Protein AF-A0A1H3TF45-F1 (afdb_monomer_lite)

Radius of gyration: 16.7 Å; chains: 1; bounding box: 34×28×56 Å

Foldseek 3Di:
DQCPVAVDPVLVVLVVLLVLLVVLLVVCLVPQPPLDDDLLVSLLSSLCVCLDPVNLVVLVSVVVNLVCCVVCVVSPVPNVCSVCVVLVSVCVSCVVLAPDPPRSPVSVVSVVLSNVLSVVCSVPVCPVVSSVSSVVVSVVSVD

Secondary structure (DSSP, 8-state):
--SSS-SSHHHHHHHHHHHHHHHHHHHHHHHSPPS-S-HHHHHHHHHHHHTSGGGHHHHHHHHHHHHHHHH-GGG-TTHHHHHHHHHHHHHHHTTTTSSSTT--HHHHHHHHHHHHHHHHHHHH--HHHHHHHHHHHHHHTT-

pLDDT: mean 76.65, std 12.98, range [46.94, 98.12]

InterPro domains:
  IPR036271 Tetracyclin repressor-like, C-terminal domain superfamily [SSF48498] (37-142)

Organism: NCBI:txid418495

Structure (mmCIF, N/CA/C/O backbone):
data_AF-A0A1H3TF45-F1
#
_entry.id   AF-A0A1H3TF45-F1
#
loop_
_atom_site.group_PDB
_atom_site.id
_atom_site.type_symbol
_atom_site.label_atom_id
_atom_site.label_alt_id
_atom_site.label_comp_id
_atom_site.label_asym_id
_atom_site.label_entity_id
_atom_site.label_seq_id
_atom_site.pdbx_PDB_ins_code
_atom_site.Cartn_x
_atom_site.Cartn_y
_atom_site.Cartn_z
_atom_site.occupancy
_atom_site.B_iso_or_equiv
_atom_site.auth_seq_id
_atom_site.auth_comp_id
_atom_site.auth_asym_id
_atom_site.auth_atom_id
_atom_site.pdbx_PDB_model_num
ATOM 1 N N . MET A 1 1 ? -1.614 -10.254 33.922 1.00 46.94 1 MET A N 1
ATOM 2 C CA . MET A 1 1 ? -1.598 -8.971 34.653 1.00 46.94 1 MET A CA 1
ATOM 3 C C . MET A 1 1 ? -1.108 -7.908 33.675 1.00 46.94 1 MET A C 1
ATOM 5 O O . MET A 1 1 ? 0.085 -7.729 33.549 1.00 46.94 1 MET A O 1
ATOM 9 N N . LEU A 1 2 ? -2.017 -7.331 32.879 1.00 51.03 2 LEU A N 1
ATOM 10 C CA . LEU A 1 2 ? -1.708 -6.429 31.745 1.00 51.03 2 LEU A CA 1
ATOM 11 C C . LEU A 1 2 ? -1.768 -4.933 32.117 1.00 51.03 2 LEU A C 1
ATOM 13 O O . LEU A 1 2 ? -1.558 -4.084 31.265 1.00 51.03 2 LEU A O 1
ATOM 17 N N . LEU A 1 3 ? -2.078 -4.627 33.382 1.00 48.75 3 LEU A N 1
ATOM 18 C CA . LEU A 1 3 ? -2.285 -3.270 33.904 1.00 48.75 3 LEU A CA 1
ATOM 19 C C . LEU A 1 3 ? -1.058 -2.685 34.625 1.00 48.75 3 LEU A C 1
ATOM 21 O O . LEU A 1 3 ? -1.137 -1.560 35.097 1.00 48.75 3 LEU A O 1
ATOM 25 N N . TYR A 1 4 ? 0.042 -3.436 34.770 1.00 53.88 4 TYR A N 1
ATOM 26 C CA . TYR A 1 4 ? 1.236 -2.923 35.462 1.00 53.88 4 TYR A CA 1
ATOM 27 C C . TYR A 1 4 ? 2.211 -2.211 34.509 1.00 53.88 4 TYR A C 1
ATOM 29 O O . TYR A 1 4 ? 2.889 -1.283 34.931 1.00 53.88 4 TYR A O 1
ATOM 37 N N . ASP A 1 5 ? 2.222 -2.594 33.225 1.00 58.12 5 ASP A N 1
ATOM 38 C CA . ASP A 1 5 ? 3.085 -1.992 32.193 1.00 58.12 5 ASP A CA 1
ATOM 39 C C . ASP A 1 5 ? 2.353 -0.973 31.297 1.00 58.12 5 ASP A C 1
ATOM 41 O O . ASP A 1 5 ? 2.996 -0.202 30.591 1.00 58.12 5 ASP A O 1
ATOM 45 N N . PHE A 1 6 ? 1.014 -0.952 31.324 1.00 56.28 6 PHE A N 1
ATOM 46 C CA . PHE A 1 6 ? 0.183 -0.052 30.518 1.00 56.28 6 PHE A CA 1
ATOM 47 C C . PHE A 1 6 ? -0.840 0.645 31.419 1.00 56.28 6 PHE A C 1
ATOM 49 O O . PHE A 1 6 ? -1.687 -0.006 32.034 1.00 56.28 6 PHE A O 1
ATOM 56 N N . GLY A 1 7 ? -0.764 1.971 31.487 1.00 61.19 7 GLY A N 1
ATOM 57 C CA . GLY A 1 7 ? -1.651 2.846 32.250 1.00 61.19 7 GLY A CA 1
ATOM 58 C C . GLY A 1 7 ? -3.078 2.919 31.698 1.00 61.19 7 GLY A C 1
ATOM 59 O O . GLY A 1 7 ? -3.975 3.397 32.393 1.00 61.19 7 GLY A O 1
ATOM 60 N N . SER A 1 8 ? -3.335 2.404 30.486 1.00 70.62 8 SER A N 1
ATOM 61 C CA . SER A 1 8 ? -4.689 2.255 29.932 1.00 70.62 8 SER A CA 1
ATOM 62 C C . SER A 1 8 ? -4.823 1.135 28.886 1.00 70.62 8 SER A C 1
ATOM 64 O O . SER A 1 8 ? -3.848 0.638 28.319 1.00 70.62 8 SER A O 1
ATOM 66 N N . LYS A 1 9 ? -6.070 0.749 28.574 1.00 68.25 9 LYS A N 1
ATOM 67 C CA . LYS A 1 9 ? -6.388 -0.177 27.468 1.00 68.25 9 LYS A CA 1
ATOM 68 C C . LYS A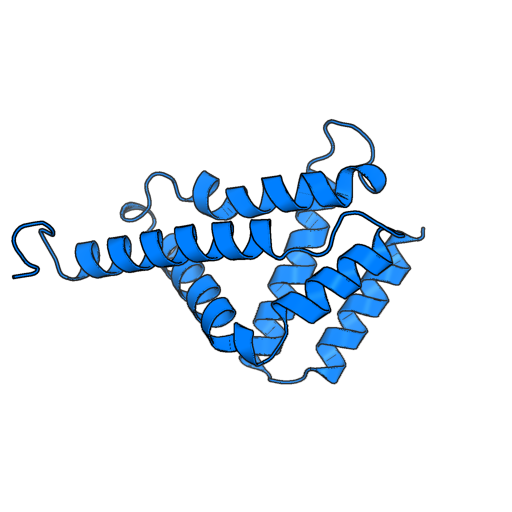 1 9 ? -5.911 0.375 26.119 1.00 68.25 9 LYS A C 1
ATOM 70 O O . LYS A 1 9 ? -5.497 -0.395 25.260 1.00 68.25 9 LYS A O 1
ATOM 75 N N . GLN A 1 10 ? -5.983 1.687 25.938 1.00 64.19 10 GLN A N 1
ATOM 76 C CA . GLN A 1 10 ? -5.559 2.397 24.738 1.00 64.19 10 GLN A CA 1
ATOM 77 C C . GLN A 1 10 ? -4.043 2.302 24.559 1.00 64.19 10 GLN A C 1
ATOM 79 O O . GLN A 1 10 ? -3.585 1.993 23.463 1.00 64.19 10 GLN A O 1
ATOM 84 N N . GLU A 1 11 ? -3.276 2.459 25.640 1.00 64.31 11 GLU A N 1
ATOM 85 C CA . GLU A 1 11 ? -1.821 2.263 25.620 1.00 64.31 11 GLU A CA 1
ATOM 86 C C . GLU A 1 11 ? -1.444 0.823 25.270 1.00 64.31 11 GLU A C 1
ATOM 88 O O . GLU A 1 11 ? -0.567 0.605 24.437 1.00 64.31 11 GLU A O 1
ATOM 93 N N . LEU A 1 12 ? -2.150 -0.165 25.829 1.00 71.38 12 LEU A N 1
ATOM 94 C CA . LEU A 1 12 ? -1.944 -1.568 25.469 1.00 71.38 12 LEU A CA 1
ATOM 95 C C . LEU A 1 12 ? -2.240 -1.827 23.981 1.00 71.38 12 LEU A C 1
ATOM 97 O O . LEU A 1 12 ? -1.463 -2.503 23.310 1.00 71.38 12 LEU A O 1
ATOM 101 N N . VAL A 1 13 ? -3.353 -1.303 23.456 1.00 67.69 13 VAL A N 1
ATOM 102 C CA . VAL A 1 13 ? -3.711 -1.452 22.035 1.00 67.69 13 VAL A CA 1
ATOM 103 C C . VAL A 1 13 ? -2.662 -0.785 21.147 1.00 67.69 13 VAL A C 1
ATOM 105 O O . VAL A 1 13 ? -2.168 -1.434 20.230 1.00 67.69 13 VAL A O 1
ATOM 108 N N . SER A 1 14 ? -2.252 0.448 21.456 1.00 66.00 14 SER A N 1
ATOM 109 C CA . SER A 1 14 ? -1.197 1.158 20.721 1.00 66.00 14 SER A CA 1
ATOM 110 C C . SER A 1 14 ? 0.124 0.377 20.727 1.00 66.00 14 SER A C 1
ATOM 112 O O . SER A 1 14 ? 0.723 0.158 19.674 1.00 66.00 14 SER A O 1
ATOM 114 N N . ALA A 1 15 ? 0.541 -0.156 21.880 1.00 69.88 15 ALA A N 1
ATOM 115 C CA . ALA A 1 15 ? 1.764 -0.948 21.992 1.00 69.88 15 ALA A CA 1
ATOM 116 C C . ALA A 1 15 ? 1.704 -2.260 21.191 1.00 69.88 15 ALA A C 1
ATOM 118 O O . ALA A 1 15 ? 2.671 -2.628 20.519 1.00 69.88 15 ALA A O 1
ATOM 119 N N . VAL A 1 16 ? 0.563 -2.957 21.209 1.00 71.75 16 VAL A N 1
ATOM 120 C CA . VAL A 1 16 ? 0.344 -4.170 20.404 1.00 71.75 16 VAL A CA 1
ATOM 121 C C . VAL A 1 16 ? 0.371 -3.847 18.910 1.00 71.75 16 VAL A C 1
ATOM 123 O O . VAL A 1 16 ? 0.995 -4.575 18.139 1.00 71.75 16 VAL A O 1
ATOM 126 N N . LEU A 1 17 ? -0.264 -2.749 18.499 1.00 67.25 17 LEU A N 1
ATOM 127 C CA . LEU A 1 17 ? -0.271 -2.281 17.115 1.00 67.25 17 LEU A CA 1
ATOM 128 C C . LEU A 1 17 ? 1.135 -1.880 16.640 1.00 67.25 17 LEU A C 1
ATOM 130 O O . LEU A 1 17 ? 1.539 -2.251 15.536 1.00 67.25 17 LEU A O 1
ATOM 134 N N . ALA A 1 18 ? 1.911 -1.193 17.482 1.00 69.06 18 ALA A N 1
ATOM 135 C CA . ALA A 1 18 ? 3.299 -0.830 17.204 1.00 69.06 18 ALA A CA 1
ATOM 136 C C . ALA A 1 18 ? 4.198 -2.069 17.051 1.00 69.06 18 ALA A C 1
ATOM 138 O O . ALA A 1 18 ? 4.995 -2.154 16.113 1.00 69.06 18 ALA A O 1
ATOM 139 N N . GLU A 1 19 ? 4.035 -3.072 17.914 1.00 72.56 19 GLU A N 1
ATOM 140 C CA . GLU A 1 19 ? 4.778 -4.329 17.813 1.00 72.56 19 GLU A CA 1
ATOM 141 C C . GLU A 1 19 ? 4.365 -5.151 16.581 1.00 72.56 19 GLU A C 1
ATOM 143 O O . GLU A 1 19 ? 5.216 -5.714 15.885 1.00 72.56 19 GLU A O 1
ATOM 148 N N . ALA A 1 20 ? 3.068 -5.195 16.263 1.00 68.75 20 ALA A N 1
ATOM 149 C CA . ALA A 1 20 ? 2.569 -5.860 15.064 1.00 68.75 20 ALA A CA 1
ATOM 150 C C . ALA A 1 20 ? 3.104 -5.193 13.788 1.00 68.75 20 ALA A C 1
ATOM 152 O O . ALA A 1 20 ? 3.524 -5.887 12.858 1.00 68.75 20 ALA A O 1
ATOM 153 N N . ARG A 1 21 ? 3.171 -3.856 13.774 1.00 66.38 21 ARG A N 1
ATOM 154 C CA . ARG A 1 21 ? 3.808 -3.072 12.713 1.00 66.38 21 ARG A CA 1
ATOM 155 C C . ARG A 1 21 ? 5.284 -3.425 12.566 1.00 66.38 21 ARG A C 1
ATOM 157 O O . ARG A 1 21 ? 5.707 -3.726 11.453 1.00 66.38 21 ARG A O 1
ATOM 164 N N . ARG A 1 22 ? 6.053 -3.423 13.662 1.00 68.69 22 ARG A N 1
ATOM 165 C CA . ARG A 1 22 ? 7.490 -3.743 13.650 1.00 68.69 22 ARG A CA 1
ATOM 166 C C . ARG A 1 22 ? 7.742 -5.123 13.047 1.00 68.69 22 ARG A C 1
ATOM 168 O O . ARG A 1 22 ? 8.506 -5.252 12.098 1.00 68.69 22 ARG A O 1
ATOM 175 N N . ARG A 1 23 ? 7.030 -6.146 13.535 1.00 68.81 23 ARG A N 1
ATOM 176 C CA . ARG A 1 23 ? 7.124 -7.520 13.005 1.00 68.81 23 ARG A CA 1
ATOM 177 C C . ARG A 1 23 ? 6.697 -7.613 11.544 1.00 68.81 23 ARG A C 1
ATOM 179 O O . ARG A 1 23 ? 7.288 -8.374 10.783 1.00 68.81 23 ARG A O 1
ATOM 186 N N . GLY A 1 24 ? 5.672 -6.857 11.165 1.00 64.88 24 GLY A N 1
ATOM 187 C CA . GLY A 1 24 ? 5.207 -6.729 9.790 1.00 64.88 24 GLY A CA 1
ATOM 188 C C . GLY A 1 24 ? 6.275 -6.198 8.845 1.00 64.88 24 GLY A C 1
ATOM 189 O O . GLY A 1 24 ? 6.553 -6.819 7.823 1.00 64.88 24 GLY A O 1
ATOM 190 N N . ALA A 1 25 ? 6.894 -5.078 9.222 1.00 63.41 25 ALA A N 1
ATOM 191 C CA . ALA A 1 25 ? 7.963 -4.440 8.465 1.00 63.41 25 ALA A CA 1
ATOM 192 C C . ALA A 1 25 ? 9.185 -5.360 8.320 1.00 63.41 25 ALA A C 1
ATOM 194 O O . ALA A 1 25 ? 9.683 -5.528 7.211 1.00 63.41 25 ALA A O 1
ATOM 195 N N . THR A 1 26 ? 9.617 -6.026 9.399 1.00 66.81 26 THR A N 1
ATOM 196 C CA . THR A 1 26 ? 10.731 -6.990 9.350 1.00 66.81 26 THR A CA 1
ATOM 197 C C . THR A 1 26 ? 10.437 -8.152 8.404 1.00 66.81 26 THR A C 1
ATOM 199 O O . THR A 1 26 ? 11.221 -8.420 7.499 1.00 66.81 26 THR A O 1
ATOM 202 N N . ARG A 1 27 ? 9.274 -8.803 8.549 1.00 66.69 27 ARG A N 1
ATOM 203 C CA . ARG A 1 27 ? 8.890 -9.926 7.678 1.00 66.69 27 ARG A CA 1
ATOM 204 C C . ARG A 1 27 ? 8.821 -9.513 6.224 1.00 66.69 27 ARG A C 1
ATOM 206 O O . ARG A 1 27 ? 9.199 -10.282 5.353 1.00 66.69 27 ARG A O 1
ATOM 213 N N . LEU A 1 28 ? 8.309 -8.323 5.953 1.00 63.41 28 LEU A N 1
ATOM 214 C CA . LEU A 1 28 ? 8.282 -7.817 4.601 1.00 63.41 28 LEU A CA 1
ATOM 215 C C . LEU A 1 28 ? 9.699 -7.618 4.056 1.00 63.41 28 LEU A C 1
ATOM 217 O O . LEU A 1 28 ? 9.988 -8.139 2.989 1.00 63.41 28 LEU A O 1
ATOM 221 N N . ALA A 1 29 ? 10.575 -6.919 4.779 1.00 65.88 29 ALA A N 1
ATOM 222 C CA . ALA A 1 29 ? 11.953 -6.690 4.345 1.00 65.88 29 ALA A CA 1
ATOM 223 C C . ALA A 1 29 ? 12.701 -8.006 4.053 1.00 65.88 29 ALA A C 1
ATOM 225 O O . ALA A 1 29 ? 13.434 -8.091 3.076 1.00 65.88 29 ALA A O 1
ATOM 226 N N . GLU A 1 30 ? 12.460 -9.049 4.851 1.00 69.62 30 GLU A N 1
ATOM 227 C CA . GLU A 1 30 ? 13.053 -10.384 4.676 1.00 69.62 30 GLU A CA 1
ATOM 228 C C . GLU A 1 30 ? 12.475 -11.182 3.497 1.00 69.62 30 GLU A C 1
ATOM 230 O O . GLU A 1 30 ? 13.125 -12.098 3.000 1.00 69.62 30 GLU A O 1
ATOM 235 N N . ASN A 1 31 ? 11.242 -10.887 3.078 1.00 69.50 31 ASN A N 1
ATOM 236 C CA . ASN A 1 31 ? 10.500 -11.695 2.104 1.00 69.50 31 ASN A CA 1
ATOM 237 C C . ASN A 1 31 ? 10.154 -10.934 0.817 1.00 69.50 31 ASN A C 1
ATOM 239 O O . ASN A 1 31 ? 9.464 -11.489 -0.045 1.00 69.50 31 ASN A O 1
ATOM 243 N N . LEU A 1 32 ? 10.591 -9.679 0.688 1.00 68.62 32 LEU A N 1
ATOM 244 C CA . LEU A 1 32 ? 10.505 -8.939 -0.563 1.00 68.62 32 LEU A CA 1
ATOM 245 C C . LEU A 1 32 ? 11.310 -9.690 -1.637 1.00 68.62 32 LEU A C 1
ATOM 247 O O . LEU A 1 32 ? 12.401 -10.189 -1.345 1.00 68.62 32 LEU A O 1
ATOM 251 N N . PRO A 1 33 ? 10.786 -9.799 -2.871 1.00 65.88 33 PRO A N 1
ATOM 252 C CA . PRO A 1 33 ? 11.529 -10.409 -3.962 1.00 65.88 33 PRO A CA 1
ATOM 253 C C . PRO A 1 33 ? 12.892 -9.718 -4.138 1.00 65.88 33 PRO A C 1
ATOM 255 O O . PRO A 1 33 ? 12.961 -8.493 -4.003 1.00 65.88 33 PRO A O 1
ATOM 258 N N . PRO A 1 34 ? 13.967 -10.467 -4.448 1.00 64.50 34 PRO A N 1
ATOM 259 C CA . PRO A 1 34 ? 15.278 -9.877 -4.700 1.00 64.50 34 PRO A CA 1
ATOM 260 C C . PRO A 1 34 ? 15.214 -8.843 -5.834 1.00 64.50 34 PRO A C 1
ATOM 262 O O . PRO A 1 34 ? 14.389 -8.964 -6.738 1.00 64.50 34 PRO A O 1
ATOM 265 N N . GLU A 1 35 ? 16.122 -7.858 -5.816 1.00 66.00 35 GLU A N 1
ATOM 266 C CA . GLU A 1 35 ? 16.162 -6.712 -6.747 1.00 66.00 35 GLU A CA 1
ATOM 267 C C . GLU A 1 35 ? 16.465 -7.078 -8.226 1.00 66.00 35 GLU A C 1
ATOM 269 O O . GLU A 1 35 ? 16.831 -6.222 -9.029 1.00 66.00 35 GLU A O 1
ATOM 274 N N . ALA A 1 36 ? 16.307 -8.339 -8.627 1.00 64.69 36 ALA A N 1
ATOM 275 C CA . ALA A 1 36 ? 16.553 -8.796 -9.988 1.00 64.69 36 ALA A CA 1
ATOM 276 C C . ALA A 1 36 ? 15.382 -8.461 -10.930 1.00 64.69 36 ALA A C 1
ATOM 278 O O . ALA A 1 36 ? 14.215 -8.568 -10.556 1.00 64.69 36 ALA A O 1
ATOM 279 N N . GLY A 1 37 ? 15.711 -8.108 -12.174 1.00 76.00 37 GLY A N 1
ATOM 280 C CA . GLY A 1 37 ? 14.744 -7.814 -13.236 1.00 76.00 37 GLY A CA 1
ATOM 281 C C . GLY A 1 37 ? 14.590 -6.324 -13.538 1.00 76.00 37 GLY A C 1
ATOM 282 O O . GLY A 1 37 ? 15.338 -5.479 -13.048 1.00 76.00 37 GLY A O 1
ATOM 283 N N . SER A 1 38 ? 13.624 -6.003 -14.386 1.00 83.75 38 SER A N 1
ATOM 284 C CA . SER A 1 38 ? 13.173 -4.636 -14.650 1.00 83.75 38 SER A CA 1
ATOM 285 C C . SER A 1 38 ? 12.386 -4.062 -13.455 1.00 83.75 38 SER A C 1
ATOM 287 O O . SER A 1 38 ? 11.803 -4.825 -12.674 1.00 83.75 38 SER A O 1
ATOM 289 N N . PRO A 1 39 ? 12.294 -2.726 -13.310 1.00 79.88 39 PRO A N 1
ATOM 290 C CA . PRO A 1 39 ? 11.467 -2.090 -12.278 1.00 79.88 39 PRO A CA 1
ATOM 291 C C . PRO A 1 39 ? 10.022 -2.586 -12.246 1.00 79.88 39 PRO A C 1
ATOM 293 O O . PRO A 1 39 ? 9.428 -2.762 -11.184 1.00 79.88 39 PRO A O 1
ATOM 296 N N . GLU A 1 40 ? 9.456 -2.861 -13.416 1.00 84.62 40 GLU A N 1
ATOM 297 C CA 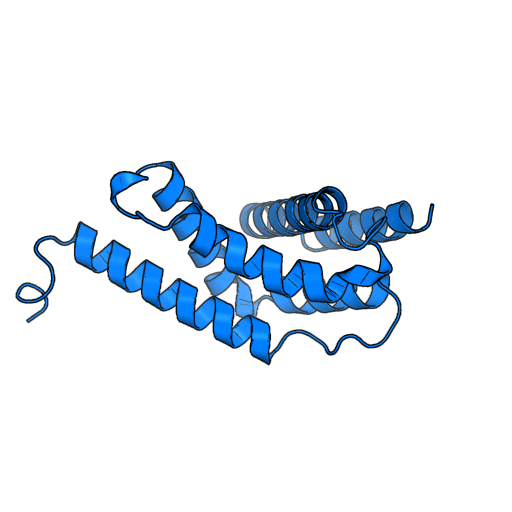. GLU A 1 40 ? 8.091 -3.352 -13.545 1.00 84.62 40 GLU A CA 1
ATOM 298 C C . GLU A 1 40 ? 7.934 -4.778 -13.024 1.00 84.62 40 GLU A C 1
ATOM 300 O O . GLU A 1 40 ? 6.938 -5.094 -12.378 1.00 84.62 40 GLU A O 1
ATOM 305 N N . GLU A 1 41 ? 8.894 -5.658 -13.315 1.00 84.62 41 GLU A N 1
ATOM 306 C CA . GLU A 1 41 ? 8.893 -7.031 -12.806 1.00 84.62 41 GLU A CA 1
ATOM 307 C C . GLU A 1 41 ? 9.007 -7.034 -11.286 1.00 84.62 41 GLU A C 1
ATOM 309 O O . GLU A 1 41 ? 8.255 -7.752 -10.622 1.00 84.62 41 GLU A O 1
ATOM 314 N N . ARG A 1 42 ? 9.856 -6.161 -10.725 1.00 82.94 42 ARG A N 1
ATOM 315 C CA . ARG A 1 42 ? 9.925 -5.953 -9.275 1.00 82.94 42 ARG A CA 1
ATOM 316 C C . ARG A 1 42 ? 8.592 -5.468 -8.721 1.00 82.94 42 ARG A C 1
ATOM 318 O O . ARG A 1 42 ? 8.089 -6.053 -7.765 1.00 82.94 42 ARG A O 1
ATOM 325 N N . LEU A 1 43 ? 7.975 -4.458 -9.334 1.00 84.25 43 LEU A N 1
ATOM 326 C CA . LEU A 1 43 ? 6.702 -3.913 -8.863 1.00 84.25 43 LEU A CA 1
ATOM 327 C C . LEU A 1 43 ? 5.566 -4.948 -8.925 1.00 84.25 43 LEU A C 1
ATOM 329 O O . LEU A 1 43 ? 4.810 -5.089 -7.961 1.00 84.25 43 LEU A O 1
ATOM 333 N N . ARG A 1 44 ? 5.483 -5.729 -10.009 1.00 88.31 44 ARG A N 1
ATOM 334 C CA . ARG A 1 44 ? 4.529 -6.843 -10.137 1.00 88.31 44 ARG A CA 1
ATOM 335 C C . ARG A 1 44 ? 4.797 -7.941 -9.112 1.00 88.31 44 ARG A C 1
ATOM 337 O O . ARG A 1 44 ? 3.849 -8.451 -8.521 1.00 88.31 44 ARG A O 1
ATOM 344 N N . GLY A 1 45 ? 6.061 -8.284 -8.867 1.00 86.50 45 GLY A N 1
ATOM 345 C CA . GLY A 1 45 ? 6.451 -9.270 -7.859 1.00 86.50 45 GLY A CA 1
ATOM 346 C C . GLY A 1 45 ? 6.058 -8.839 -6.446 1.00 86.50 45 GLY A C 1
ATOM 347 O O . GLY A 1 45 ? 5.438 -9.608 -5.710 1.00 86.50 45 GLY A O 1
ATOM 348 N N . ILE A 1 46 ? 6.345 -7.584 -6.091 1.00 83.44 46 ILE A N 1
ATOM 349 C CA . 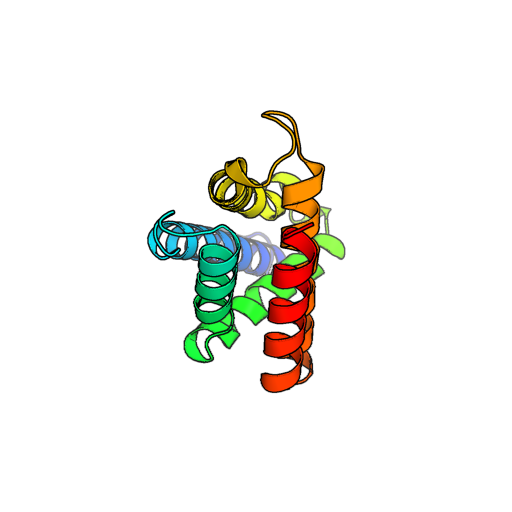ILE A 1 46 ? 5.956 -6.985 -4.809 1.00 83.44 46 ILE A CA 1
ATOM 350 C C . ILE A 1 46 ? 4.441 -6.999 -4.661 1.00 83.44 46 ILE A C 1
ATOM 352 O O . ILE A 1 46 ? 3.939 -7.436 -3.629 1.00 83.44 46 ILE A O 1
ATOM 356 N N . TRP A 1 47 ? 3.709 -6.566 -5.688 1.00 90.62 47 TRP A N 1
ATOM 357 C CA . TRP A 1 47 ? 2.253 -6.576 -5.670 1.00 90.62 47 TRP A CA 1
ATOM 358 C C . TRP A 1 47 ? 1.675 -7.976 -5.507 1.00 90.62 47 TRP A C 1
ATOM 360 O O . TRP A 1 47 ? 0.840 -8.185 -4.629 1.00 90.62 47 TRP A O 1
ATOM 370 N N . ALA A 1 48 ? 2.121 -8.943 -6.311 1.00 90.50 48 ALA A N 1
ATOM 371 C CA . ALA A 1 48 ? 1.664 -10.326 -6.229 1.00 90.50 48 ALA A CA 1
ATOM 372 C C . ALA A 1 48 ? 1.908 -10.910 -4.833 1.00 90.50 48 ALA A C 1
ATOM 374 O O . ALA A 1 48 ? 1.058 -11.626 -4.303 1.00 90.50 48 ALA A O 1
ATOM 375 N N . TRP A 1 49 ? 3.036 -10.551 -4.216 1.00 86.69 49 TRP A N 1
ATOM 376 C CA . TRP A 1 49 ? 3.336 -10.903 -2.840 1.00 86.69 49 TRP A CA 1
ATOM 377 C C . TRP A 1 49 ? 2.361 -10.217 -1.873 1.00 86.69 49 TRP A C 1
ATOM 379 O O . TRP A 1 49 ? 1.594 -10.906 -1.209 1.00 86.69 49 TRP A O 1
ATOM 389 N N . ILE A 1 50 ? 2.314 -8.886 -1.796 1.00 85.25 50 ILE A N 1
ATOM 390 C CA . ILE A 1 50 ? 1.565 -8.179 -0.737 1.00 85.25 50 ILE A CA 1
ATOM 391 C C . ILE A 1 50 ? 0.039 -8.319 -0.874 1.00 85.25 50 ILE A C 1
ATOM 393 O O . ILE A 1 50 ? -0.661 -8.339 0.135 1.00 85.25 50 ILE A O 1
ATOM 397 N N . SER A 1 51 ? -0.474 -8.478 -2.097 1.00 91.56 51 SER A N 1
ATOM 398 C CA . SER A 1 51 ? -1.907 -8.656 -2.390 1.00 91.56 51 SER A CA 1
ATOM 399 C C . SER A 1 51 ? -2.402 -10.104 -2.258 1.00 91.56 51 SER A C 1
ATOM 401 O O . SER A 1 51 ? -3.574 -10.386 -2.530 1.00 91.56 51 SER A O 1
ATOM 403 N N . ALA A 1 52 ? -1.530 -11.043 -1.877 1.00 90.88 52 ALA A N 1
ATOM 404 C CA . ALA A 1 52 ? -1.898 -12.444 -1.714 1.00 90.88 52 ALA A CA 1
ATOM 405 C C . ALA A 1 52 ? -2.941 -12.625 -0.585 1.00 90.88 52 ALA A C 1
ATOM 407 O O . ALA A 1 52 ? -2.817 -11.977 0.463 1.00 90.88 52 ALA A O 1
ATOM 408 N N . PRO A 1 53 ? -3.952 -13.503 -0.750 1.00 91.44 53 PRO A N 1
ATOM 409 C CA . PRO A 1 53 ? -5.005 -13.710 0.249 1.00 91.44 53 PRO A CA 1
ATOM 410 C C . PRO A 1 53 ? -4.481 -14.026 1.657 1.00 91.44 53 PRO A C 1
ATOM 412 O O . PRO A 1 53 ? -5.033 -13.547 2.646 1.00 91.44 53 PRO A O 1
ATOM 415 N N . GLU A 1 54 ? -3.374 -14.761 1.759 1.00 87.94 54 GLU A N 1
ATOM 416 C CA . GLU A 1 54 ? -2.728 -15.149 3.017 1.00 87.94 54 GLU A CA 1
ATOM 417 C C . GLU A 1 54 ? -2.215 -13.938 3.816 1.00 87.94 54 GLU A C 1
ATOM 419 O O . GLU A 1 54 ? -2.023 -14.020 5.029 1.00 87.94 54 GLU A O 1
ATOM 424 N N . ARG A 1 55 ? -2.011 -12.794 3.150 1.00 85.31 55 ARG A N 1
ATOM 425 C CA . ARG A 1 55 ? -1.544 -11.533 3.748 1.00 85.31 55 ARG A CA 1
ATOM 426 C C . ARG A 1 55 ? -2.668 -10.512 3.929 1.00 85.31 55 ARG A C 1
ATOM 428 O O . ARG A 1 55 ? -2.426 -9.451 4.499 1.00 85.31 55 ARG A O 1
ATOM 435 N N . ALA A 1 56 ? -3.905 -10.821 3.536 1.00 87.56 56 ALA A N 1
ATOM 436 C CA . ALA A 1 56 ? -5.024 -9.879 3.615 1.00 87.56 56 ALA A CA 1
ATOM 437 C C . ALA A 1 56 ? -5.281 -9.368 5.046 1.00 87.56 56 ALA A C 1
ATOM 439 O O . ALA A 1 56 ? -5.518 -8.178 5.247 1.00 87.56 56 ALA A O 1
ATOM 440 N N . ALA A 1 57 ? -5.181 -10.242 6.055 1.00 82.25 57 ALA A N 1
ATOM 441 C CA . ALA A 1 57 ? -5.325 -9.848 7.460 1.00 82.25 57 ALA A CA 1
ATOM 442 C C . ALA A 1 57 ? -4.225 -8.869 7.905 1.00 82.25 57 ALA A C 1
ATOM 444 O O . ALA A 1 57 ? -4.494 -7.915 8.631 1.00 82.25 57 ALA A O 1
ATOM 445 N N . PHE A 1 58 ? -2.997 -9.071 7.423 1.00 78.62 58 PHE A N 1
ATOM 446 C CA . PHE A 1 58 ? -1.882 -8.171 7.694 1.00 78.62 58 PHE A CA 1
ATOM 447 C C . PHE A 1 58 ? -2.088 -6.795 7.044 1.00 78.62 58 PHE A C 1
ATOM 449 O O . PHE A 1 58 ? -1.892 -5.773 7.696 1.00 78.62 58 PHE A O 1
ATOM 456 N N . VAL A 1 59 ? -2.538 -6.760 5.787 1.00 83.62 59 VAL A N 1
ATOM 457 C CA . VAL A 1 59 ? -2.828 -5.509 5.067 1.00 83.62 59 VAL A CA 1
ATOM 458 C C . VAL A 1 59 ? -3.954 -4.718 5.747 1.00 83.62 59 VAL A C 1
ATOM 460 O O . VAL A 1 59 ? -3.854 -3.500 5.876 1.00 83.62 59 VAL A O 1
ATOM 463 N N . ARG A 1 60 ? -4.996 -5.392 6.251 1.00 85.44 60 ARG A N 1
ATOM 464 C CA . ARG A 1 60 ? -6.062 -4.750 7.046 1.00 85.44 60 ARG A CA 1
ATOM 465 C C . ARG A 1 60 ? -5.520 -4.111 8.316 1.00 85.44 60 ARG A C 1
ATOM 467 O O . ARG A 1 60 ? -5.739 -2.923 8.529 1.00 85.44 60 ARG A O 1
ATOM 474 N N . LEU A 1 61 ? -4.750 -4.871 9.094 1.00 77.00 61 LEU A N 1
ATOM 475 C CA . LEU A 1 61 ? -4.118 -4.368 10.310 1.00 77.00 61 LEU A CA 1
ATOM 476 C C . LEU A 1 61 ? -3.223 -3.160 10.013 1.00 77.00 61 LEU A C 1
ATOM 478 O O . LEU A 1 61 ? -3.255 -2.170 10.734 1.00 77.00 61 LEU A O 1
ATOM 482 N N . PHE A 1 62 ? -2.458 -3.206 8.921 1.00 77.38 62 PHE A N 1
ATOM 483 C CA . PHE A 1 62 ? -1.657 -2.071 8.478 1.00 77.38 62 PHE A CA 1
ATOM 484 C C . PHE A 1 62 ? -2.518 -0.814 8.281 1.00 77.38 62 PHE A C 1
ATOM 486 O O . PHE A 1 62 ? -2.164 0.240 8.810 1.00 77.38 62 PHE A O 1
ATOM 493 N N . PHE A 1 63 ? -3.654 -0.907 7.581 1.00 83.38 63 PHE A N 1
ATOM 494 C CA . PHE A 1 63 ? -4.552 0.237 7.394 1.00 83.38 63 PHE A CA 1
ATOM 495 C C . PHE A 1 63 ? -5.203 0.715 8.690 1.00 83.38 63 PHE A C 1
ATOM 497 O O . PHE A 1 63 ? -5.288 1.922 8.892 1.00 83.38 63 PHE A O 1
ATOM 504 N N . GLU A 1 64 ? -5.607 -0.195 9.575 1.00 80.19 64 GLU A N 1
ATOM 505 C CA . GLU A 1 64 ? -6.170 0.149 10.886 1.00 80.19 64 GLU A CA 1
ATOM 506 C C . GLU A 1 64 ? -5.177 0.970 11.715 1.00 80.19 64 GLU A C 1
ATOM 508 O O . GLU A 1 64 ? -5.529 2.036 12.213 1.00 80.19 64 GLU A O 1
ATOM 513 N N . VAL A 1 65 ? -3.909 0.548 11.772 1.00 73.94 65 VAL A N 1
ATOM 514 C CA . VAL A 1 65 ? -2.840 1.285 12.471 1.00 73.94 65 VAL A CA 1
ATOM 515 C C . VAL A 1 65 ? -2.589 2.657 11.845 1.00 73.94 65 VAL A C 1
ATOM 517 O O . VAL A 1 65 ? -2.340 3.629 12.555 1.00 73.94 65 VAL A O 1
ATOM 520 N N . HIS A 1 66 ? -2.644 2.759 10.515 1.00 75.44 66 HIS A N 1
ATOM 521 C CA . HIS A 1 66 ? -2.455 4.043 9.834 1.00 75.44 66 HIS A CA 1
ATOM 522 C C . HIS A 1 66 ? -3.622 4.996 10.088 1.00 75.44 66 HIS A C 1
ATOM 524 O O . HIS A 1 66 ? -3.392 6.172 10.355 1.00 75.44 66 HIS A O 1
ATOM 530 N N . ALA A 1 67 ? -4.856 4.499 10.022 1.00 81.88 67 ALA A N 1
ATOM 531 C CA . ALA A 1 67 ? -6.047 5.288 10.304 1.00 81.88 67 ALA A CA 1
ATOM 532 C C . ALA A 1 67 ? -6.079 5.745 11.769 1.00 81.88 67 ALA A C 1
ATOM 534 O O . ALA A 1 67 ? -6.347 6.915 12.033 1.00 81.88 67 ALA A O 1
ATOM 535 N N . ASP A 1 68 ? -5.732 4.862 12.708 1.00 77.06 68 ASP A N 1
ATOM 536 C CA . ASP A 1 68 ? -5.650 5.197 14.129 1.00 77.06 68 ASP A CA 1
ATOM 537 C C . ASP A 1 68 ? -4.567 6.247 14.405 1.00 77.06 68 ASP A C 1
ATOM 539 O O . ASP A 1 68 ? -4.830 7.233 15.083 1.00 77.06 68 ASP A O 1
ATOM 543 N N . GLY A 1 69 ? -3.383 6.115 13.798 1.00 75.56 69 GLY A N 1
ATOM 544 C CA . GLY A 1 69 ? -2.320 7.115 13.929 1.00 75.56 69 GLY A CA 1
ATOM 545 C C . GLY A 1 69 ? -2.643 8.477 13.305 1.00 75.56 69 GLY A C 1
ATOM 546 O O . GLY A 1 69 ? -2.071 9.486 13.717 1.00 75.56 69 GLY A O 1
ATOM 547 N N . LEU A 1 70 ? -3.555 8.526 12.326 1.00 80.50 70 LEU A N 1
ATOM 548 C CA . LEU A 1 70 ? -4.096 9.779 11.790 1.00 80.50 70 LEU A CA 1
ATOM 549 C C . LEU A 1 70 ? -5.155 10.389 12.716 1.00 80.50 70 LEU A C 1
ATOM 551 O O . LEU A 1 70 ? -5.210 11.610 12.840 1.00 80.50 70 LEU A O 1
ATOM 555 N N . ALA A 1 71 ? -5.987 9.556 13.344 1.00 82.50 71 ALA A N 1
ATOM 556 C CA . ALA A 1 71 ? -7.055 9.994 14.239 1.00 82.50 71 ALA A CA 1
ATOM 557 C C . ALA A 1 71 ? -6.541 10.418 15.627 1.00 82.50 71 ALA A C 1
ATOM 559 O O . ALA A 1 71 ? -7.060 11.374 16.198 1.00 82.50 71 ALA A O 1
ATOM 560 N N . HIS A 1 72 ? -5.517 9.732 16.137 1.00 78.12 72 HIS A N 1
ATOM 561 C CA . HIS A 1 72 ? -4.965 9.887 17.485 1.00 78.12 72 HIS A CA 1
ATOM 562 C C . HIS A 1 72 ? -3.435 10.086 17.439 1.00 78.12 72 HIS A C 1
ATOM 564 O O . HIS A 1 72 ? -2.667 9.234 17.905 1.00 78.12 72 HIS A O 1
ATOM 570 N N . PRO A 1 73 ? -2.942 11.175 16.820 1.00 76.25 73 PRO A N 1
ATOM 571 C CA . PRO A 1 73 ? -1.514 11.386 16.579 1.00 76.25 73 PRO A CA 1
ATOM 572 C C . PRO A 1 73 ? -0.657 11.439 17.856 1.00 76.25 73 PRO A C 1
ATOM 574 O O . PRO A 1 73 ? 0.534 11.135 17.796 1.00 76.25 73 PRO A O 1
ATOM 577 N N . GLU A 1 74 ? -1.236 11.811 18.997 1.00 77.69 74 GLU A N 1
ATOM 578 C CA . GLU A 1 74 ? -0.603 11.840 20.320 1.00 77.69 74 GLU A CA 1
ATOM 579 C C . GLU A 1 74 ? -0.150 10.458 20.810 1.00 77.69 74 GLU A C 1
ATOM 581 O O . GLU A 1 74 ? 0.825 10.361 21.553 1.00 77.69 74 GLU A O 1
ATOM 586 N N . ASN A 1 75 ? -0.791 9.389 20.331 1.00 71.88 75 ASN A N 1
ATOM 587 C CA . ASN A 1 75 ? -0.447 8.013 20.688 1.00 71.88 75 ASN A CA 1
ATOM 588 C C . ASN A 1 75 ? 0.763 7.480 19.900 1.00 71.88 75 ASN A C 1
ATOM 590 O O . ASN A 1 75 ? 1.247 6.385 20.189 1.00 71.88 75 ASN A O 1
ATOM 594 N N . TYR A 1 76 ? 1.252 8.240 18.909 1.00 69.75 76 TYR A N 1
ATOM 595 C CA . TYR A 1 76 ? 2.304 7.824 17.977 1.00 69.75 76 TYR A CA 1
ATOM 596 C C . TYR A 1 76 ? 3.363 8.928 17.783 1.00 69.75 76 TYR A C 1
ATOM 598 O O . TYR A 1 76 ? 3.437 9.544 16.713 1.00 69.75 76 TYR A O 1
ATOM 606 N N . PRO A 1 77 ? 4.235 9.170 18.781 1.00 62.97 77 PRO A N 1
ATOM 607 C CA . PRO A 1 77 ? 5.236 10.241 18.736 1.00 62.97 77 PRO A CA 1
ATOM 608 C C . PRO A 1 77 ? 6.201 10.150 17.535 1.00 62.97 77 PRO A C 1
ATOM 610 O O . PRO A 1 77 ? 6.597 11.183 17.005 1.00 62.97 77 PRO A O 1
ATOM 613 N N . ASN A 1 78 ? 6.474 8.942 17.018 1.00 65.38 78 ASN A N 1
ATOM 614 C CA . ASN A 1 78 ? 7.319 8.708 15.832 1.00 65.38 78 ASN A CA 1
ATOM 615 C C . ASN A 1 78 ? 6.502 8.297 14.588 1.00 65.38 78 ASN A C 1
ATOM 617 O O . ASN A 1 78 ? 6.949 7.487 13.775 1.00 65.38 78 ASN A O 1
ATOM 621 N N . ARG A 1 79 ? 5.270 8.815 14.432 1.00 63.22 79 ARG A N 1
ATOM 622 C CA . ARG A 1 79 ? 4.349 8.396 13.353 1.00 63.22 79 ARG A CA 1
ATOM 623 C C . ARG A 1 79 ? 4.944 8.514 11.954 1.00 63.22 79 ARG A C 1
ATOM 625 O O . ARG A 1 79 ? 4.707 7.633 11.138 1.00 63.22 79 ARG A O 1
ATOM 632 N N . ALA A 1 80 ? 5.683 9.593 11.680 1.00 61.47 80 ALA A N 1
ATOM 633 C CA . ALA A 1 80 ? 6.234 9.850 10.355 1.00 61.47 80 ALA A CA 1
ATOM 634 C C . ALA A 1 80 ? 7.213 8.733 10.003 1.00 61.47 80 ALA A C 1
ATOM 636 O O . ALA A 1 80 ? 6.962 8.008 9.053 1.00 61.47 80 ALA A O 1
ATOM 637 N N . GLU A 1 81 ? 8.203 8.519 10.866 1.00 60.50 81 GLU A N 1
ATOM 638 C CA . GLU A 1 81 ? 9.250 7.508 10.725 1.00 60.50 81 GLU A CA 1
ATOM 639 C C . GLU A 1 81 ? 8.674 6.096 10.615 1.00 60.50 81 GLU A C 1
ATOM 641 O O . GLU A 1 81 ? 8.972 5.363 9.684 1.00 60.50 81 GLU A O 1
ATOM 646 N N . ALA A 1 82 ? 7.713 5.749 11.468 1.00 56.22 82 ALA A N 1
ATOM 647 C CA . ALA A 1 82 ? 7.100 4.434 11.438 1.00 56.22 82 ALA A CA 1
ATOM 648 C C . ALA A 1 82 ? 6.305 4.200 10.129 1.00 56.22 82 ALA A C 1
ATOM 650 O O . ALA A 1 82 ? 6.279 3.084 9.594 1.00 56.22 82 ALA A O 1
ATOM 651 N N . ILE A 1 83 ? 5.607 5.227 9.615 1.00 56.47 83 ILE A N 1
ATOM 652 C CA . ILE A 1 83 ? 4.857 5.201 8.335 1.00 56.47 83 ILE A CA 1
ATOM 653 C C . ILE A 1 83 ? 5.826 5.202 7.156 1.00 56.47 83 ILE A C 1
ATOM 655 O O . ILE A 1 83 ? 5.514 4.617 6.114 1.00 56.47 83 ILE A O 1
ATOM 659 N N . THR A 1 84 ? 7.007 5.790 7.346 1.00 58.53 84 THR A N 1
ATOM 660 C CA . THR A 1 84 ? 8.012 5.962 6.310 1.00 58.53 84 THR A CA 1
ATOM 661 C C . THR A 1 84 ? 9.143 4.960 6.285 1.00 58.53 84 THR A C 1
ATOM 663 O O . THR A 1 84 ? 9.828 4.885 5.276 1.00 58.53 84 THR A O 1
ATOM 666 N N . ASP A 1 85 ? 9.310 4.120 7.295 1.00 59.75 85 ASP A N 1
ATOM 667 C CA . ASP A 1 85 ? 10.354 3.093 7.284 1.00 59.75 85 ASP A CA 1
ATOM 668 C C . ASP A 1 85 ? 10.178 2.125 6.115 1.00 59.75 85 ASP A C 1
ATOM 670 O O . ASP A 1 85 ? 11.144 1.683 5.497 1.00 59.75 85 ASP A O 1
ATOM 674 N N . TRP A 1 86 ? 8.930 1.896 5.709 1.00 58.97 86 TRP A N 1
ATOM 675 C CA . TRP A 1 86 ? 8.647 1.166 4.483 1.00 58.97 86 TRP A CA 1
ATOM 676 C C . TRP A 1 86 ? 8.972 1.987 3.212 1.00 58.97 86 TRP A C 1
ATOM 678 O O . TRP A 1 86 ? 9.410 1.412 2.215 1.00 58.97 86 TRP A O 1
ATOM 688 N N . PHE A 1 87 ? 8.853 3.326 3.234 1.00 54.06 87 PHE A N 1
ATOM 689 C CA . PHE A 1 87 ? 9.364 4.170 2.138 1.00 54.06 87 PHE A CA 1
ATOM 690 C C . PHE A 1 87 ? 10.870 3.974 1.959 1.00 54.06 87 PHE A C 1
ATOM 692 O O . PHE A 1 87 ? 11.308 3.869 0.824 1.00 54.06 87 PHE A O 1
ATOM 699 N N . ASN A 1 88 ? 11.659 3.845 3.028 1.00 58.72 88 ASN A N 1
ATOM 700 C CA . ASN A 1 88 ? 13.108 3.657 2.895 1.00 58.72 88 ASN A CA 1
ATOM 701 C C . ASN A 1 88 ? 13.462 2.322 2.221 1.00 58.72 88 ASN A C 1
ATOM 703 O O . ASN A 1 88 ? 14.302 2.289 1.320 1.00 58.72 88 ASN A O 1
ATOM 707 N N . THR A 1 89 ? 12.787 1.231 2.599 1.00 62.44 89 THR A N 1
ATOM 708 C CA . THR A 1 89 ? 13.008 -0.086 1.979 1.00 62.44 89 THR A CA 1
ATOM 709 C C . THR A 1 89 ? 12.608 -0.096 0.504 1.00 62.44 89 THR A C 1
ATOM 711 O O . THR A 1 89 ? 13.353 -0.615 -0.319 1.00 62.44 89 THR A O 1
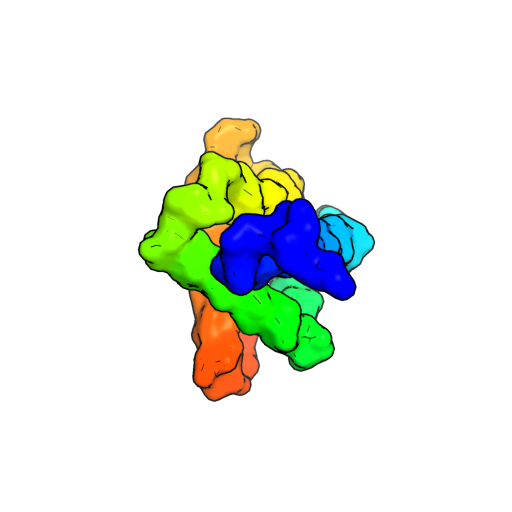ATOM 714 N N . LEU A 1 90 ? 11.471 0.508 0.145 1.00 59.38 90 LEU A N 1
ATOM 715 C CA . LEU A 1 90 ? 11.006 0.511 -1.245 1.00 59.38 90 LEU A CA 1
ATOM 716 C C . LEU A 1 90 ? 11.719 1.544 -2.123 1.00 59.38 90 LEU A C 1
ATOM 718 O O . LEU A 1 90 ? 11.990 1.247 -3.282 1.00 59.38 90 LEU A O 1
ATOM 722 N N . SER A 1 91 ? 12.113 2.703 -1.588 1.00 60.25 91 SER A N 1
ATOM 723 C CA . SER A 1 91 ? 13.001 3.643 -2.287 1.00 60.25 91 SER A CA 1
ATOM 724 C C . SER A 1 91 ? 14.309 2.966 -2.690 1.00 60.25 91 SER A C 1
ATOM 726 O O . SER A 1 91 ? 14.774 3.168 -3.808 1.00 60.25 91 SER A O 1
ATOM 728 N N . ALA A 1 92 ? 14.879 2.114 -1.827 1.00 65.94 92 ALA A N 1
ATOM 729 C CA . ALA A 1 92 ? 16.078 1.348 -2.165 1.00 65.94 92 ALA A CA 1
ATOM 730 C C . ALA A 1 92 ? 15.846 0.390 -3.350 1.00 65.94 92 ALA A C 1
ATOM 732 O O . ALA A 1 92 ? 16.685 0.341 -4.252 1.00 65.94 92 ALA A O 1
ATOM 733 N N . THR A 1 93 ? 14.686 -0.280 -3.381 1.00 66.50 93 THR A N 1
ATOM 734 C CA . THR A 1 93 ? 14.273 -1.226 -4.438 1.00 66.50 93 THR A CA 1
ATOM 735 C C . THR A 1 93 ? 14.037 -0.569 -5.804 1.00 66.50 93 THR A C 1
ATOM 737 O O . THR A 1 93 ? 14.057 -1.246 -6.834 1.00 66.50 93 THR A O 1
ATOM 740 N N . PHE A 1 94 ? 13.805 0.744 -5.822 1.00 69.38 94 PHE A N 1
ATOM 741 C CA . PHE A 1 94 ? 13.416 1.503 -7.011 1.00 69.38 94 PHE A CA 1
ATOM 742 C C . PHE A 1 94 ? 14.401 2.621 -7.375 1.00 69.38 94 PHE A C 1
ATOM 744 O O . PHE A 1 94 ? 14.060 3.508 -8.149 1.00 69.38 94 PHE A O 1
ATOM 751 N N . ARG A 1 95 ? 15.640 2.584 -6.870 1.00 69.12 95 ARG A N 1
ATOM 752 C CA . ARG A 1 95 ? 16.681 3.582 -7.200 1.00 69.12 95 ARG A CA 1
ATOM 753 C C . ARG A 1 95 ? 16.977 3.732 -8.691 1.00 69.12 95 ARG A C 1
ATOM 755 O O . ARG A 1 95 ? 17.542 4.735 -9.096 1.00 69.12 95 ARG A O 1
ATOM 762 N N . ASP A 1 96 ? 16.655 2.737 -9.503 1.00 69.44 96 ASP A N 1
ATOM 763 C CA . ASP A 1 96 ? 16.883 2.767 -10.945 1.00 69.44 96 ASP A CA 1
ATOM 764 C C . ASP A 1 96 ? 15.754 3.441 -11.739 1.00 69.44 96 ASP A C 1
ATOM 766 O O . ASP A 1 96 ? 15.951 3.751 -12.910 1.00 69.44 96 ASP A O 1
ATOM 770 N N . ILE A 1 97 ? 14.603 3.710 -11.111 1.00 71.25 97 ILE A N 1
ATOM 771 C CA . ILE A 1 97 ? 13.540 4.555 -11.685 1.00 71.25 97 ILE A CA 1
ATOM 772 C C . ILE A 1 97 ? 13.558 5.981 -11.142 1.00 71.25 97 ILE A C 1
ATOM 774 O O . ILE A 1 97 ? 12.780 6.814 -11.601 1.00 71.25 97 ILE A O 1
ATOM 778 N N . THR A 1 98 ? 14.414 6.279 -10.165 1.00 72.56 98 THR A N 1
ATOM 779 C CA . THR A 1 98 ? 14.524 7.633 -9.637 1.00 72.56 98 THR A CA 1
ATOM 780 C C . THR A 1 98 ? 15.323 8.521 -10.592 1.00 72.56 98 THR A C 1
ATOM 782 O O . THR A 1 98 ? 16.275 8.095 -11.242 1.00 72.56 98 THR A O 1
ATOM 785 N N . THR A 1 99 ? 14.959 9.800 -10.667 1.00 74.69 99 THR A N 1
ATOM 786 C CA . THR A 1 99 ? 15.615 10.804 -11.529 1.00 74.69 99 THR A CA 1
ATOM 787 C C . THR A 1 99 ? 16.969 11.287 -10.986 1.00 74.69 99 THR A C 1
ATOM 789 O O . THR A 1 99 ? 17.602 12.177 -11.553 1.00 74.69 99 THR A O 1
ATOM 792 N N . GLY A 1 100 ? 17.437 10.685 -9.891 1.00 70.75 100 GLY A N 1
ATOM 793 C CA . GLY A 1 100 ? 18.704 10.968 -9.233 1.00 70.75 100 GLY A CA 1
ATOM 794 C C . GLY A 1 100 ? 18.749 10.392 -7.812 1.00 70.75 100 GLY A C 1
ATOM 795 O O . GLY A 1 100 ? 17.757 9.827 -7.341 1.00 70.75 100 GLY A O 1
ATOM 796 N N . PRO A 1 101 ? 19.888 10.534 -7.111 1.00 67.19 101 PRO A N 1
ATOM 797 C CA . PRO A 1 101 ? 20.057 10.050 -5.738 1.00 67.19 101 PRO A CA 1
ATOM 798 C C . PRO A 1 101 ? 19.167 10.768 -4.706 1.00 67.19 101 PRO A C 1
ATOM 800 O O . PRO A 1 101 ? 18.882 10.185 -3.665 1.00 67.19 101 PRO A O 1
ATOM 803 N N . ASP A 1 102 ? 18.689 11.980 -5.012 1.00 73.38 102 ASP A N 1
ATOM 804 C CA . ASP A 1 102 ? 17.838 12.799 -4.128 1.00 73.38 102 ASP A CA 1
ATOM 805 C C . ASP A 1 102 ? 16.346 12.777 -4.513 1.00 73.38 102 ASP A C 1
ATOM 807 O O . ASP A 1 102 ? 15.532 13.519 -3.952 1.00 73.38 102 ASP A O 1
ATOM 811 N N . ASP A 1 103 ? 15.954 11.956 -5.490 1.00 75.44 103 ASP A N 1
ATOM 812 C CA . ASP A 1 103 ? 14.564 11.902 -5.936 1.00 75.44 103 ASP A CA 1
ATOM 813 C C . ASP A 1 103 ? 13.688 11.130 -4.939 1.00 75.44 103 ASP A C 1
ATOM 815 O O . ASP A 1 103 ? 13.661 9.901 -4.864 1.00 75.44 103 ASP A O 1
ATOM 819 N N . THR A 1 104 ? 12.936 11.917 -4.177 1.00 76.44 104 THR A N 1
ATOM 820 C CA . THR A 1 104 ? 11.933 11.469 -3.207 1.00 76.44 104 THR A CA 1
ATOM 821 C C . THR A 1 104 ? 10.526 11.401 -3.802 1.00 76.44 104 THR A C 1
ATOM 823 O O . THR A 1 104 ? 9.622 10.816 -3.198 1.00 76.44 104 THR A O 1
ATOM 826 N N . VAL A 1 105 ? 10.317 11.968 -4.993 1.00 83.00 105 VAL A N 1
ATOM 827 C CA . VAL A 1 105 ? 9.003 12.097 -5.631 1.00 83.00 105 VAL A CA 1
ATOM 828 C C . VAL A 1 105 ? 8.589 10.770 -6.256 1.00 83.00 105 VAL A C 1
ATOM 830 O O . VAL A 1 105 ? 7.475 10.303 -6.005 1.00 83.00 105 VAL A O 1
ATOM 833 N N . THR A 1 106 ? 9.483 10.122 -7.006 1.00 81.69 106 THR A N 1
ATOM 834 C CA . THR A 1 106 ? 9.184 8.846 -7.677 1.00 81.69 106 THR A CA 1
ATOM 835 C C . THR A 1 106 ? 8.822 7.734 -6.685 1.00 81.69 106 THR A C 1
ATOM 837 O O . THR A 1 106 ? 7.754 7.129 -6.839 1.00 81.69 106 THR A O 1
ATOM 840 N N . PRO A 1 107 ? 9.599 7.490 -5.608 1.00 77.19 107 PRO A N 1
ATOM 841 C CA . PRO A 1 107 ? 9.222 6.493 -4.608 1.00 77.19 107 PRO A CA 1
ATOM 842 C C . PRO A 1 107 ? 7.906 6.832 -3.898 1.00 77.19 107 PRO A C 1
ATOM 844 O O . PRO A 1 107 ? 7.099 5.941 -3.621 1.00 77.19 107 PRO A O 1
ATOM 847 N N . THR A 1 108 ? 7.645 8.122 -3.651 1.00 81.31 108 THR A N 1
ATOM 848 C CA . THR A 1 108 ? 6.375 8.582 -3.069 1.00 81.31 108 THR A CA 1
ATOM 849 C C . THR A 1 108 ? 5.189 8.234 -3.971 1.00 81.31 108 THR A C 1
ATOM 851 O O . THR A 1 108 ? 4.182 7.720 -3.478 1.00 81.31 108 THR A O 1
ATOM 854 N N . LEU A 1 109 ? 5.308 8.458 -5.284 1.00 87.38 109 LEU A N 1
ATOM 855 C CA . LEU A 1 109 ? 4.270 8.134 -6.263 1.00 87.38 109 LEU A CA 1
ATOM 856 C C . LEU A 1 109 ? 3.989 6.629 -6.320 1.00 87.38 109 LEU A C 1
ATOM 858 O O . LEU A 1 109 ? 2.836 6.218 -6.176 1.00 87.38 109 LEU A O 1
ATOM 862 N N . VAL A 1 110 ? 5.030 5.806 -6.484 1.00 84.44 110 VAL A N 1
ATOM 863 C CA . VAL A 1 110 ? 4.900 4.338 -6.525 1.00 84.44 110 VAL A CA 1
ATOM 864 C C . VAL A 1 110 ? 4.175 3.833 -5.279 1.00 84.44 110 VAL A C 1
ATOM 866 O O . VAL A 1 110 ? 3.245 3.029 -5.361 1.00 84.44 110 VAL A O 1
ATOM 869 N N . MET A 1 111 ? 4.538 4.371 -4.118 1.00 81.38 111 MET A N 1
ATOM 870 C CA . MET A 1 111 ? 3.910 4.015 -2.854 1.00 81.38 111 MET A CA 1
ATOM 871 C C . MET A 1 111 ? 2.463 4.464 -2.729 1.00 81.38 111 MET A C 1
ATOM 873 O O . MET A 1 111 ? 1.642 3.722 -2.186 1.00 81.38 111 MET A O 1
ATOM 877 N N . ALA A 1 112 ? 2.132 5.660 -3.212 1.00 87.56 112 ALA A N 1
ATOM 878 C CA . ALA A 1 112 ? 0.756 6.133 -3.238 1.00 87.56 112 ALA A CA 1
ATOM 879 C C . ALA A 1 112 ? -0.127 5.194 -4.074 1.00 87.56 112 ALA A C 1
ATOM 881 O O . ALA A 1 112 ? -1.208 4.812 -3.620 1.00 87.56 112 ALA A O 1
ATOM 882 N N . VAL A 1 113 ? 0.369 4.751 -5.235 1.00 92.62 113 VAL A N 1
ATOM 883 C CA . VAL A 1 113 ? -0.333 3.796 -6.101 1.00 92.62 113 VAL A CA 1
ATOM 884 C C . VAL A 1 113 ? -0.506 2.449 -5.405 1.00 92.62 113 VAL A C 1
ATOM 886 O O . VAL A 1 113 ? -1.637 1.990 -5.259 1.00 92.62 113 VAL A O 1
ATOM 889 N N . ILE A 1 114 ? 0.572 1.836 -4.906 1.00 88.62 114 ILE A N 1
ATOM 890 C CA . ILE A 1 114 ? 0.496 0.522 -4.246 1.00 88.62 114 ILE A CA 1
ATOM 891 C C . ILE A 1 114 ? -0.440 0.556 -3.035 1.00 88.62 114 ILE A C 1
ATOM 893 O O . ILE A 1 114 ? -1.305 -0.312 -2.897 1.00 88.62 114 ILE A O 1
ATOM 897 N N . ARG A 1 115 ? -0.321 1.574 -2.174 1.00 88.31 115 ARG A N 1
ATOM 898 C CA . ARG A 1 115 ? -1.188 1.727 -0.999 1.00 88.31 115 ARG A CA 1
ATOM 899 C C . ARG A 1 115 ? -2.649 1.918 -1.406 1.00 88.31 115 ARG A C 1
ATOM 901 O O . ARG A 1 115 ? -3.520 1.287 -0.814 1.00 88.31 115 ARG A O 1
ATOM 908 N N . GLY A 1 116 ? -2.917 2.750 -2.413 1.00 93.50 116 GLY A N 1
ATOM 909 C CA . GLY A 1 116 ? -4.268 2.975 -2.928 1.00 93.50 116 GLY A CA 1
ATOM 910 C C . GLY A 1 116 ? -4.898 1.696 -3.476 1.00 93.50 116 GLY A C 1
ATOM 911 O O . GLY A 1 116 ? -6.023 1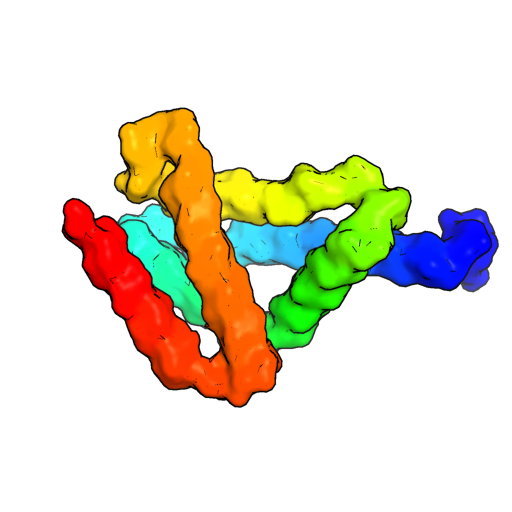.361 -3.113 1.00 93.50 116 GLY A O 1
ATOM 912 N N . LEU A 1 117 ? -4.151 0.930 -4.274 1.00 96.31 117 LEU A N 1
ATOM 913 C CA . LEU A 1 117 ? -4.623 -0.337 -4.833 1.00 96.31 117 LEU A CA 1
ATOM 914 C C . LEU A 1 117 ? -4.840 -1.410 -3.759 1.00 96.31 117 LEU A C 1
ATOM 916 O O . LEU A 1 117 ? -5.807 -2.164 -3.842 1.00 96.31 117 LEU A O 1
ATOM 920 N N . LEU A 1 118 ? -3.988 -1.475 -2.729 1.00 93.56 118 LEU A N 1
ATOM 921 C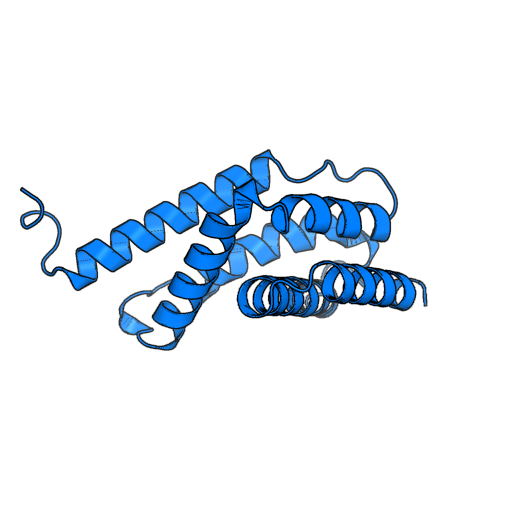 CA . LEU A 1 118 ? -4.189 -2.392 -1.603 1.00 93.56 118 LEU A CA 1
ATOM 922 C C . LEU A 1 118 ? -5.433 -2.042 -0.792 1.00 93.56 118 LEU A C 1
ATOM 924 O O . LEU A 1 118 ? -6.178 -2.941 -0.397 1.00 93.56 118 LEU A O 1
ATOM 928 N N . PHE A 1 119 ? -5.667 -0.753 -0.552 1.00 93.81 119 PHE A N 1
ATOM 929 C CA . PHE A 1 119 ? -6.860 -0.283 0.144 1.00 93.81 119 PHE A CA 1
ATOM 930 C C . PHE A 1 119 ? -8.124 -0.639 -0.645 1.00 93.81 119 PHE A C 1
ATOM 932 O O . PHE A 1 119 ? -9.077 -1.201 -0.102 1.00 93.81 119 PHE A O 1
ATOM 939 N N . ASP A 1 120 ? -8.094 -0.384 -1.950 1.00 96.81 120 ASP A N 1
ATOM 940 C CA . ASP A 1 120 ? -9.186 -0.665 -2.873 1.00 96.81 120 ASP A CA 1
ATOM 941 C C . ASP A 1 120 ? -9.478 -2.171 -2.989 1.00 96.81 120 ASP A C 1
ATOM 943 O O . ASP A 1 120 ? -10.630 -2.596 -2.875 1.00 96.81 120 ASP A O 1
ATOM 947 N N . LEU A 1 121 ? -8.441 -3.008 -3.106 1.00 96.25 121 LEU A N 1
ATOM 948 C CA . LEU A 1 121 ? -8.576 -4.467 -3.086 1.00 96.25 121 LEU A CA 1
ATOM 949 C C . LEU A 1 121 ? -9.175 -4.953 -1.763 1.00 96.25 121 LEU A C 1
ATOM 951 O O . LEU A 1 121 ? -10.077 -5.785 -1.760 1.00 96.25 121 LEU A O 1
ATOM 955 N N . THR A 1 122 ? -8.694 -4.422 -0.639 1.00 92.69 122 THR A N 1
ATOM 956 C CA . THR A 1 122 ? -9.166 -4.807 0.699 1.00 92.69 122 THR A CA 1
ATOM 957 C C . THR A 1 122 ? -10.637 -4.451 0.907 1.00 92.69 122 THR A C 1
ATOM 959 O O . THR A 1 122 ? -11.357 -5.197 1.575 1.00 92.69 122 THR A O 1
ATOM 962 N N . THR A 1 123 ? -11.076 -3.335 0.323 1.00 94.56 123 THR A N 1
ATOM 963 C CA . THR A 1 123 ? -12.441 -2.812 0.443 1.00 94.56 123 THR A CA 1
ATOM 964 C C . THR A 1 123 ? -13.409 -3.507 -0.514 1.00 94.56 123 THR A C 1
ATOM 966 O O . THR A 1 123 ? -14.522 -3.847 -0.124 1.00 94.56 123 THR A O 1
ATOM 969 N N . THR A 1 124 ? -13.004 -3.720 -1.768 1.00 96.69 124 THR A N 1
ATOM 970 C CA . THR A 1 124 ? -13.903 -4.183 -2.841 1.00 96.69 124 THR A CA 1
ATOM 971 C C . THR A 1 124 ? -13.796 -5.675 -3.140 1.00 96.69 124 THR A C 1
ATOM 973 O O . THR A 1 124 ? -14.735 -6.258 -3.672 1.00 96.69 124 THR A O 1
ATOM 976 N N . GLY A 1 125 ? -12.652 -6.300 -2.850 1.00 95.88 125 GLY A N 1
ATOM 977 C CA . GLY A 1 125 ? -12.343 -7.670 -3.264 1.00 95.88 125 GLY A CA 1
ATOM 978 C C . GLY A 1 125 ? -12.106 -7.846 -4.772 1.00 95.88 125 GLY A C 1
ATOM 979 O O . GLY A 1 125 ? -11.844 -8.965 -5.211 1.00 95.88 125 GLY A O 1
ATOM 980 N N . ASP A 1 126 ? -12.166 -6.779 -5.580 1.00 97.69 126 ASP A N 1
ATOM 981 C CA . ASP A 1 126 ? -12.021 -6.856 -7.040 1.00 97.69 126 ASP A CA 1
ATOM 982 C C . ASP A 1 126 ? -10.549 -6.956 -7.460 1.00 97.69 126 ASP A C 1
ATOM 984 O O . ASP A 1 126 ? -9.924 -5.999 -7.924 1.00 97.69 126 ASP A O 1
ATOM 988 N N . ARG A 1 127 ? -9.999 -8.162 -7.299 1.00 95.94 127 ARG A N 1
ATOM 989 C CA . ARG A 1 127 ? -8.617 -8.500 -7.651 1.00 95.94 127 ARG A CA 1
ATOM 990 C C . ARG A 1 127 ? -8.289 -8.212 -9.112 1.00 95.94 127 ARG A C 1
ATOM 992 O O . ARG A 1 127 ? -7.226 -7.688 -9.419 1.00 95.94 127 ARG A O 1
ATOM 999 N N . ARG A 1 128 ? -9.211 -8.522 -10.024 1.00 97.50 128 ARG A N 1
ATOM 1000 C CA . ARG A 1 128 ? -8.978 -8.348 -11.462 1.00 97.50 128 ARG A CA 1
ATOM 1001 C C . ARG A 1 128 ? -8.809 -6.871 -11.816 1.00 97.50 128 ARG A C 1
ATOM 1003 O O . ARG A 1 128 ? -7.981 -6.539 -12.663 1.00 97.50 128 ARG A O 1
ATOM 1010 N N . ARG A 1 129 ? -9.605 -5.980 -11.217 1.00 98.06 129 ARG A N 1
ATOM 1011 C CA . ARG A 1 129 ? -9.498 -4.536 -11.460 1.00 98.06 129 ARG A CA 1
ATOM 1012 C C . ARG A 1 129 ? -8.220 -3.954 -10.870 1.00 98.06 129 ARG A C 1
ATOM 1014 O O . ARG A 1 129 ? -7.574 -3.164 -11.555 1.00 98.06 129 ARG A O 1
ATOM 1021 N N . THR A 1 130 ? -7.846 -4.341 -9.653 1.00 98.12 130 THR A N 1
ATOM 1022 C CA . THR A 1 130 ? -6.637 -3.812 -9.005 1.00 98.12 130 THR A CA 1
ATOM 1023 C C . THR A 1 130 ? -5.351 -4.324 -9.655 1.00 98.12 130 THR A C 1
ATOM 1025 O O . THR A 1 130 ? -4.445 -3.523 -9.870 1.00 98.12 130 THR A O 1
ATOM 1028 N N . ASP A 1 131 ? -5.310 -5.586 -10.100 1.00 97.00 131 ASP A N 1
ATOM 1029 C CA . ASP A 1 131 ? -4.197 -6.130 -10.896 1.00 97.00 131 ASP A CA 1
ATOM 1030 C C . ASP A 1 131 ? -4.003 -5.339 -12.198 1.00 97.00 131 ASP A C 1
ATOM 1032 O O . ASP A 1 131 ? -2.909 -4.863 -12.495 1.00 97.00 131 ASP A O 1
ATOM 1036 N N . ARG A 1 132 ? -5.089 -5.105 -12.948 1.00 97.88 132 ARG A N 1
ATOM 1037 C CA . ARG A 1 132 ? -5.026 -4.336 -14.203 1.00 97.88 132 ARG A CA 1
ATOM 1038 C C . ARG A 1 132 ? -4.616 -2.880 -13.996 1.00 97.88 132 ARG A C 1
ATOM 1040 O O . ARG A 1 132 ? -3.971 -2.302 -14.866 1.00 97.88 132 ARG A O 1
ATOM 1047 N N . ALA A 1 133 ? -5.024 -2.268 -12.885 1.00 97.94 133 ALA A N 1
ATOM 1048 C CA . ALA A 1 133 ? -4.620 -0.907 -12.554 1.00 97.94 133 ALA A CA 1
ATOM 1049 C C . ALA A 1 133 ? -3.115 -0.826 -12.268 1.00 97.94 133 ALA A C 1
ATOM 1051 O O . ALA A 1 133 ? -2.467 0.118 -12.721 1.00 97.94 133 ALA A O 1
ATOM 1052 N N . LEU A 1 134 ? -2.548 -1.834 -11.595 1.00 95.88 134 LEU A N 1
ATOM 1053 C CA . LEU A 1 134 ? -1.103 -1.917 -11.428 1.00 95.88 134 LEU A CA 1
ATOM 1054 C C . LEU A 1 134 ? -0.386 -2.104 -12.763 1.00 95.88 134 LEU A C 1
ATOM 1056 O O . LEU A 1 134 ? 0.571 -1.386 -13.031 1.00 95.88 134 LEU A O 1
ATOM 1060 N N . ASP A 1 135 ? -0.845 -3.035 -13.602 1.00 94.94 135 ASP A N 1
ATOM 1061 C CA . ASP A 1 135 ? -0.226 -3.260 -14.911 1.00 94.94 135 ASP A CA 1
ATOM 1062 C C . ASP A 1 135 ? -0.202 -1.975 -15.740 1.00 94.94 135 ASP A C 1
ATOM 1064 O O . ASP A 1 135 ? 0.821 -1.640 -16.338 1.00 94.94 135 ASP A O 1
ATOM 1068 N N . ARG A 1 136 ? -1.293 -1.200 -15.697 1.00 95.69 136 ARG A N 1
ATOM 1069 C CA . ARG A 1 136 ? -1.353 0.102 -16.358 1.00 95.69 136 ARG A CA 1
ATOM 1070 C C . ARG A 1 136 ? -0.359 1.104 -15.772 1.00 95.69 136 ARG A C 1
ATOM 1072 O O . ARG A 1 136 ? 0.224 1.878 -16.523 1.00 95.69 136 ARG A O 1
ATOM 1079 N N . PHE A 1 137 ? -0.162 1.111 -14.456 1.00 93.38 137 PHE A N 1
ATOM 1080 C CA . PHE A 1 137 ? 0.848 1.961 -13.827 1.00 93.38 137 PHE A CA 1
ATOM 1081 C C . PHE A 1 137 ? 2.271 1.560 -14.246 1.00 93.38 137 PHE A C 1
ATOM 1083 O O . PHE A 1 137 ? 3.053 2.435 -14.604 1.00 93.38 137 PHE A O 1
ATOM 1090 N N . CYS A 1 138 ? 2.583 0.261 -14.312 1.00 89.81 138 CYS A N 1
ATOM 1091 C CA . CYS A 1 138 ? 3.862 -0.228 -14.839 1.00 89.81 138 CYS A CA 1
ATOM 1092 C C . CYS A 1 138 ? 4.116 0.248 -16.278 1.00 89.81 138 CYS A C 1
ATOM 1094 O O . CYS A 1 138 ? 5.229 0.641 -16.601 1.00 89.81 138 CYS A O 1
ATOM 1096 N N . GLU A 1 139 ? 3.095 0.247 -17.142 1.00 90.69 139 GLU A N 1
ATOM 1097 C CA . GLU A 1 139 ? 3.219 0.771 -18.510 1.00 90.69 139 GLU A CA 1
ATOM 1098 C C . GLU A 1 139 ? 3.532 2.272 -18.548 1.00 90.69 139 GLU A C 1
ATOM 1100 O O . GLU A 1 139 ? 4.266 2.713 -19.427 1.00 90.69 139 GLU A O 1
ATOM 1105 N N . LEU A 1 140 ? 2.983 3.059 -17.616 1.00 88.06 140 LEU A N 1
ATOM 1106 C CA . LEU A 1 140 ? 3.225 4.504 -17.547 1.00 88.06 140 LEU A CA 1
ATOM 1107 C C . LEU A 1 140 ? 4.651 4.846 -17.103 1.00 88.06 140 LEU A C 1
ATOM 1109 O O . LEU A 1 140 ? 5.142 5.903 -17.475 1.00 88.06 140 LEU A O 1
ATOM 1113 N N . LEU A 1 141 ? 5.318 3.959 -16.359 1.00 79.88 141 LEU A N 1
ATOM 1114 C CA . LEU A 1 141 ? 6.718 4.129 -15.950 1.00 79.88 141 LEU A CA 1
ATOM 1115 C C . LEU A 1 141 ? 7.726 3.871 -17.089 1.00 79.88 141 LEU A C 1
ATOM 1117 O O . LEU A 1 141 ? 8.918 4.084 -16.898 1.00 79.88 141 LEU A O 1
ATOM 1121 N N . ARG A 1 142 ? 7.277 3.399 -18.262 1.00 73.38 142 ARG A N 1
ATOM 1122 C CA . ARG A 1 142 ? 8.135 3.134 -19.436 1.00 73.38 142 ARG A CA 1
ATOM 1123 C C . ARG A 1 142 ? 8.490 4.378 -20.252 1.00 73.38 142 ARG A C 1
ATOM 1125 O O . ARG A 1 142 ? 9.291 4.266 -21.181 1.00 73.38 142 ARG A O 1
ATOM 1132 N N . HIS A 1 143 ? 7.827 5.499 -19.989 1.00 52.97 143 HIS A N 1
ATOM 1133 C CA . HIS A 1 143 ? 7.906 6.735 -20.768 1.00 52.97 143 HIS A CA 1
ATOM 1134 C C . HIS A 1 143 ? 8.632 7.826 -19.992 1.00 52.97 143 HIS A C 1
ATOM 1136 O O . HIS A 1 143 ? 9.319 8.624 -20.668 1.00 52.97 143 HIS A O 1
#

Sequence (143 aa):
MLLYDFGSKQELVSAVLAEARRRGATRLAENLPPEAGSPEERLRGIWAWISAPERAAFVRLFFEVHADGLAHPENYPNRAEAITDWFNTLSATFRDITTGPDDTVTPTLVMAVIRGLLFDLTTTGDRRRTDRALDRFCELLRH